Protein AF-A0A530BV23-F1 (afdb_monomer)

Sequence (136 aa):
MSDIESRIEEELDRRDSAPGEERITEHELAGGLSGYLLGFGLAILLTIASFLAAQTDLIYQPAVISALVVLAIAQMGVHLVFFLHLTTGPDNTNNVLALAFGVLIVALVVIGSVWIMAHLSVNMAPMSAHQAEMMP

Secondary structure (DSSP, 8-state):
-HHHHHHHHHHHHTT---TT-----HHHHHHHHHHHHHHHHHHHHHHHHHHHHHH-TTS-HHHHHHHHHHHHHHHHHHHHHHTTT----TT-HHHHHHHHHHHHHHHHHHHHHHHHHHHHHHHT----HHHHSS--

Solvent-accessible surface area (backbone atoms only — not comparable to full-atom values): 8006 Å² total; per-residue (Å²): 115,70,73,56,55,55,51,48,52,56,54,50,62,68,64,67,64,65,98,74,76,72,73,77,46,69,67,62,60,47,54,49,50,50,54,43,53,52,39,51,50,52,51,50,50,52,50,52,50,44,53,52,52,70,67,50,84,86,52,65,80,71,55,45,55,54,53,48,52,52,48,50,54,52,47,52,50,50,46,56,53,36,70,73,49,76,62,86,51,95,86,44,65,66,58,53,51,52,50,51,50,51,53,50,51,52,50,49,51,53,55,48,49,54,49,50,52,52,52,45,54,62,76,56,59,67,81,51,71,76,63,71,72,70,62,131

pLDDT: mean 71.51, std 11.73, range [51.34, 92.12]

Foldseek 3Di:
DVVVVVVVVVVVVVVPPDPPPPPPPVVVVCVLVVLLVVLVVVLVVLVVVLVVLCPCPPDDPVVSVVVNVVSVVVSVVSCLVRVVDSDPPVPPVVVVVVSVVVVVVVVCCVVVVVVCVVVVCVVCPDPPVVVVVPDD

Radius of gyration: 29.85 Å; Cα contacts (8 Å, |Δi|>4): 38; chains: 1; bounding box: 60×33×112 Å

Mean predicted aligned error: 16.05 Å

Structure (mmCIF, N/CA/C/O backbone):
data_AF-A0A530BV23-F1
#
_entry.id   AF-A0A530BV23-F1
#
loop_
_atom_site.group_PDB
_atom_site.id
_atom_site.type_symbol
_atom_site.label_atom_id
_atom_site.label_alt_id
_atom_site.label_comp_id
_atom_site.label_asym_id
_atom_site.label_entity_id
_atom_site.label_seq_id
_atom_site.pdbx_PDB_ins_code
_atom_site.Cartn_x
_atom_site.Cartn_y
_atom_site.Cartn_z
_atom_site.occupancy
_atom_site.B_iso_or_equiv
_atom_site.auth_seq_id
_atom_site.auth_comp_id
_atom_site.auth_asym_id
_atom_site.auth_atom_id
_atom_site.pdbx_PDB_model_num
ATOM 1 N N . MET A 1 1 ? 32.755 19.274 -62.168 1.00 60.00 1 MET A N 1
ATOM 2 C CA . MET A 1 1 ? 33.386 19.847 -60.955 1.00 60.00 1 MET A CA 1
ATOM 3 C C . MET A 1 1 ? 32.324 20.125 -59.890 1.00 60.00 1 MET A C 1
ATOM 5 O O . MET A 1 1 ? 32.481 19.635 -58.787 1.00 60.00 1 MET A O 1
ATOM 9 N N . SER A 1 2 ? 31.203 20.769 -60.252 1.00 67.06 2 SER A N 1
ATOM 10 C CA . SER A 1 2 ? 30.031 21.008 -59.380 1.00 67.06 2 SER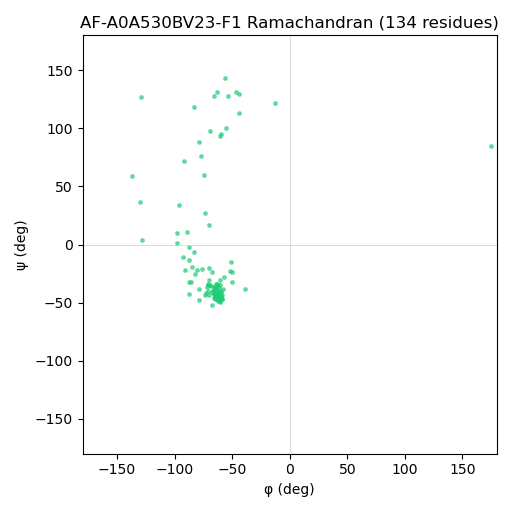 A CA 1
ATOM 11 C C . SER A 1 2 ? 29.338 19.738 -58.834 1.00 67.06 2 SER A C 1
ATOM 13 O O . SER A 1 2 ? 28.840 19.752 -57.710 1.00 67.06 2 SER A O 1
ATOM 15 N N . ASP A 1 3 ? 29.355 18.616 -59.563 1.00 69.12 3 ASP A N 1
ATOM 16 C CA . ASP A 1 3 ? 28.739 17.355 -59.101 1.00 69.12 3 ASP A CA 1
ATOM 17 C C . ASP A 1 3 ? 29.475 16.679 -57.933 1.00 69.12 3 ASP A C 1
ATOM 19 O O . ASP A 1 3 ? 28.918 15.822 -57.254 1.00 69.12 3 ASP A O 1
ATOM 23 N N . ILE A 1 4 ? 30.751 17.017 -57.721 1.00 70.88 4 ILE A N 1
ATOM 24 C CA . ILE A 1 4 ? 31.559 16.448 -56.635 1.00 70.88 4 ILE A CA 1
ATOM 25 C C . ILE A 1 4 ? 31.367 17.276 -55.364 1.00 70.88 4 ILE A C 1
ATOM 27 O O . ILE A 1 4 ? 31.170 16.702 -54.302 1.00 70.88 4 ILE A O 1
ATOM 31 N N . GLU A 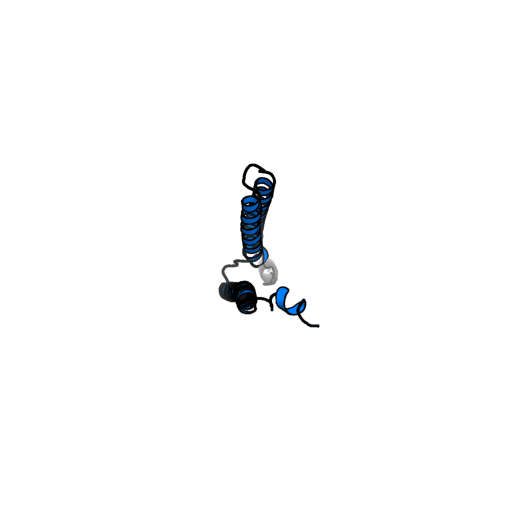1 5 ? 31.354 18.607 -55.480 1.00 72.88 5 GLU A N 1
ATOM 32 C CA . GLU A 1 5 ? 31.054 19.511 -54.360 1.00 72.88 5 GLU A CA 1
ATOM 33 C C . GLU A 1 5 ? 29.652 19.271 -53.799 1.00 72.88 5 GLU A C 1
ATOM 35 O O . GLU A 1 5 ? 29.509 19.092 -52.597 1.00 72.88 5 GLU A O 1
ATOM 40 N N . SER A 1 6 ? 28.642 19.145 -54.664 1.00 69.69 6 SER A N 1
ATOM 41 C CA . SER A 1 6 ? 27.267 18.848 -54.230 1.00 69.69 6 SER A CA 1
ATOM 42 C C . SER A 1 6 ? 27.142 17.505 -53.507 1.00 69.69 6 SER A C 1
ATOM 44 O O . SER A 1 6 ? 26.427 17.409 -52.514 1.00 69.69 6 SER A O 1
ATOM 46 N N . ARG A 1 7 ? 27.876 16.473 -53.947 1.00 71.12 7 ARG A N 1
ATOM 47 C CA . ARG A 1 7 ? 27.928 15.177 -53.249 1.00 71.12 7 ARG A CA 1
ATOM 48 C C . ARG A 1 7 ? 28.651 15.257 -51.907 1.00 71.12 7 ARG A C 1
ATOM 50 O O . ARG A 1 7 ? 28.270 14.552 -50.982 1.00 71.12 7 ARG A O 1
ATOM 57 N N . ILE A 1 8 ? 29.681 16.095 -51.800 1.00 67.81 8 ILE A N 1
ATOM 58 C CA . ILE A 1 8 ? 30.414 16.317 -50.549 1.00 67.81 8 ILE A CA 1
ATOM 59 C C . ILE A 1 8 ? 29.550 17.101 -49.556 1.00 67.81 8 ILE A C 1
ATOM 61 O O . ILE A 1 8 ? 29.543 16.745 -48.383 1.00 67.81 8 ILE A O 1
ATOM 65 N N . GLU A 1 9 ? 28.785 18.099 -50.007 1.00 67.12 9 GLU A N 1
ATOM 66 C CA . GLU A 1 9 ? 27.834 18.832 -49.161 1.00 67.12 9 GLU A CA 1
ATOM 67 C C . GLU A 1 9 ? 26.674 17.940 -48.683 1.00 67.12 9 GLU A C 1
ATOM 69 O O . GLU A 1 9 ? 26.372 17.943 -47.492 1.00 67.12 9 GLU A O 1
ATOM 74 N N . GLU A 1 10 ? 26.097 17.091 -49.547 1.00 64.75 10 GLU A N 1
ATOM 75 C CA . GLU A 1 10 ? 25.089 16.084 -49.148 1.00 64.75 10 GLU A CA 1
ATOM 76 C C . GLU A 1 10 ? 25.629 15.071 -48.121 1.00 64.75 10 GLU A C 1
ATOM 78 O O . GLU A 1 10 ? 24.897 14.580 -47.256 1.00 64.75 10 GLU A O 1
ATOM 83 N N . GLU A 1 11 ? 26.911 14.714 -48.222 1.00 63.31 11 GLU A N 1
ATOM 84 C CA . GLU A 1 11 ? 27.554 13.754 -47.326 1.00 63.31 11 GLU A CA 1
ATOM 85 C C . GLU A 1 11 ? 28.016 14.392 -46.006 1.00 63.31 11 GLU A C 1
ATOM 87 O O . GLU A 1 11 ? 28.076 13.698 -44.990 1.00 63.31 11 GLU A O 1
ATOM 92 N N . LEU A 1 12 ? 28.288 15.703 -45.996 1.00 64.06 12 LEU A N 1
ATOM 93 C CA . LEU A 1 12 ? 28.567 16.488 -44.790 1.00 64.06 12 LEU A CA 1
ATOM 94 C C . LEU A 1 12 ? 27.280 16.731 -43.983 1.00 64.06 12 LEU A C 1
ATOM 96 O O . LEU A 1 12 ? 27.276 16.499 -42.777 1.00 64.06 12 LEU A O 1
ATOM 100 N N . ASP A 1 13 ? 26.175 17.072 -44.655 1.00 62.62 13 ASP A N 1
ATOM 101 C CA . ASP A 1 13 ? 24.851 17.282 -44.043 1.00 62.62 13 ASP A CA 1
ATOM 102 C C . ASP A 1 13 ? 24.299 15.991 -43.403 1.00 62.62 13 ASP A C 1
ATOM 104 O O . ASP A 1 13 ? 23.776 15.988 -42.288 1.00 62.62 13 ASP A O 1
ATOM 108 N N . ARG A 1 14 ? 24.527 14.830 -44.037 1.00 63.16 14 ARG A N 1
ATOM 109 C CA . ARG A 1 14 ? 24.182 13.516 -43.456 1.00 63.16 14 ARG A CA 1
ATOM 110 C C . ARG A 1 14 ? 25.013 13.124 -42.234 1.00 63.16 14 ARG A C 1
ATOM 112 O O . ARG A 1 14 ? 24.570 12.273 -41.461 1.00 63.16 14 ARG A O 1
ATOM 119 N N . ARG A 1 15 ? 26.216 13.680 -42.072 1.00 61.66 15 ARG A N 1
ATOM 120 C CA . ARG A 1 15 ? 27.144 13.351 -40.975 1.00 61.66 15 ARG A CA 1
ATOM 121 C C . ARG A 1 15 ? 26.990 14.264 -39.756 1.00 61.66 15 ARG A C 1
ATOM 123 O O . ARG A 1 15 ? 27.510 13.907 -38.705 1.00 61.66 15 ARG A O 1
ATOM 130 N N . ASP A 1 16 ? 26.230 15.353 -39.872 1.00 61.94 16 ASP A N 1
ATOM 131 C CA . ASP A 1 16 ? 25.922 16.289 -38.775 1.00 61.94 16 ASP A CA 1
ATOM 132 C C . ASP A 1 16 ? 24.658 15.919 -37.978 1.00 61.94 16 ASP A C 1
ATOM 134 O O . ASP A 1 16 ? 24.197 16.655 -37.103 1.00 61.94 16 ASP A O 1
ATOM 138 N N . SER A 1 17 ? 24.116 14.721 -38.207 1.00 67.94 17 SER A N 1
ATOM 139 C CA . SER A 1 17 ? 23.148 14.128 -37.286 1.00 67.94 17 SER A CA 1
ATOM 140 C C . SER A 1 17 ? 23.854 13.757 -35.979 1.00 67.94 17 SER A C 1
ATOM 142 O O . SER A 1 17 ? 24.499 12.712 -35.882 1.00 67.94 17 SER A O 1
ATOM 144 N N . ALA A 1 18 ? 23.746 14.626 -34.971 1.00 68.56 18 ALA A N 1
ATOM 145 C CA . ALA A 1 18 ? 24.257 14.367 -33.631 1.00 68.56 18 ALA A CA 1
ATOM 146 C C . ALA A 1 18 ? 23.704 13.022 -33.104 1.00 68.56 18 ALA 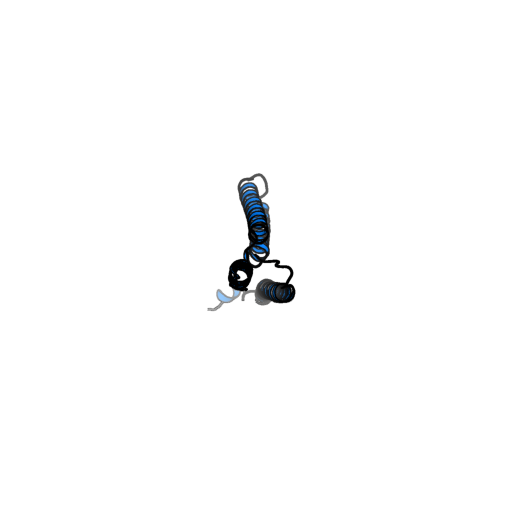A C 1
ATOM 148 O O . ALA A 1 18 ? 22.486 12.829 -33.089 1.00 68.56 18 ALA A O 1
ATOM 149 N N . PRO A 1 19 ? 24.557 12.092 -32.635 1.00 56.88 19 PRO A N 1
ATOM 150 C CA . PRO A 1 19 ? 24.150 10.748 -32.207 1.00 56.88 19 PRO A CA 1
ATOM 151 C C . PRO A 1 19 ? 23.409 10.713 -30.851 1.00 56.88 19 PRO A C 1
ATOM 153 O O . PRO A 1 19 ? 23.466 9.713 -30.144 1.00 56.88 19 PRO A O 1
ATOM 156 N N . GLY A 1 20 ? 22.731 11.800 -30.472 1.00 61.00 20 GLY A N 1
ATOM 157 C CA . GLY A 1 20 ? 22.033 11.969 -29.193 1.00 61.00 20 GLY A CA 1
ATOM 158 C C . GLY A 1 20 ? 20.579 12.426 -29.311 1.00 61.00 20 GLY A C 1
ATOM 159 O O . GLY A 1 20 ? 19.942 12.636 -28.285 1.00 61.00 20 GLY A O 1
ATOM 160 N N . GLU A 1 21 ? 20.033 12.565 -30.524 1.00 55.53 21 GLU A N 1
ATOM 161 C CA . GLU A 1 21 ? 18.583 12.691 -30.701 1.00 55.53 21 GLU A CA 1
ATOM 162 C C . GLU A 1 21 ? 17.977 11.285 -30.552 1.00 55.53 21 GLU A C 1
ATOM 164 O O . GLU A 1 21 ? 17.660 10.605 -31.535 1.00 55.53 21 GLU A O 1
ATOM 169 N N . GLU A 1 22 ? 17.884 10.803 -29.307 1.00 59.50 22 GLU A N 1
ATOM 170 C CA . GLU A 1 22 ? 16.991 9.698 -28.971 1.00 59.50 22 GLU A CA 1
ATOM 171 C C . GLU A 1 22 ? 15.599 10.127 -29.429 1.00 59.50 22 GLU A C 1
ATOM 173 O O . GLU A 1 22 ? 14.923 10.931 -28.786 1.00 59.50 22 GLU A O 1
ATOM 178 N N . ARG A 1 23 ? 15.169 9.623 -30.589 1.00 58.41 23 ARG A N 1
ATOM 179 C CA . ARG A 1 23 ? 13.764 9.664 -30.974 1.00 58.41 23 ARG A CA 1
ATOM 180 C C . ARG A 1 23 ? 13.044 8.868 -29.901 1.00 58.41 23 ARG A C 1
ATOM 182 O O . ARG A 1 23 ? 12.972 7.645 -30.008 1.00 58.41 23 ARG A O 1
ATOM 189 N N . ILE A 1 24 ? 12.554 9.553 -28.868 1.00 59.19 24 ILE A N 1
ATOM 190 C CA . ILE A 1 24 ? 11.634 8.973 -27.902 1.00 59.19 24 ILE A CA 1
ATOM 191 C C . ILE A 1 24 ? 10.442 8.545 -28.742 1.00 59.19 24 ILE A C 1
ATOM 193 O O . ILE A 1 24 ? 9.613 9.351 -29.164 1.00 59.19 24 ILE A O 1
ATOM 197 N N . THR A 1 25 ? 10.454 7.276 -29.126 1.00 59.62 25 THR A N 1
ATOM 198 C CA . THR A 1 25 ? 9.462 6.727 -30.027 1.00 59.62 25 THR A CA 1
ATOM 199 C C . THR A 1 25 ? 8.172 6.797 -29.230 1.00 59.62 25 THR A C 1
ATOM 201 O O . THR A 1 25 ? 8.144 6.346 -28.088 1.00 59.62 25 THR A O 1
ATOM 204 N N . GLU A 1 26 ? 7.106 7.388 -29.772 1.00 56.75 26 GLU A N 1
ATOM 205 C CA . GLU A 1 26 ? 5.836 7.566 -29.042 1.00 56.75 26 GLU A CA 1
ATOM 206 C C . GLU A 1 26 ? 5.323 6.247 -28.420 1.00 56.75 26 GLU A C 1
ATOM 208 O O . GLU A 1 26 ? 4.606 6.248 -27.423 1.00 56.75 26 GLU A O 1
ATOM 213 N N . HIS A 1 27 ? 5.767 5.110 -28.966 1.00 52.59 27 HIS A N 1
ATOM 214 C CA . HIS A 1 27 ? 5.547 3.761 -28.456 1.00 52.59 27 HIS A CA 1
ATOM 215 C C . HIS A 1 27 ? 6.182 3.472 -27.076 1.00 52.59 27 HIS A C 1
ATOM 217 O O . HIS A 1 27 ? 5.596 2.746 -26.276 1.00 52.59 27 HIS A O 1
ATOM 223 N N . GLU A 1 28 ? 7.340 4.054 -26.763 1.00 55.31 28 GLU A N 1
ATOM 224 C CA . GLU A 1 28 ? 8.066 3.863 -25.498 1.00 55.31 28 GLU A CA 1
ATOM 225 C C . GLU A 1 28 ? 7.451 4.702 -24.362 1.00 55.31 28 GLU A C 1
ATOM 227 O O . GLU A 1 28 ? 7.241 4.210 -23.250 1.00 55.31 28 GLU A O 1
ATOM 232 N N . LEU A 1 29 ? 7.012 5.926 -24.682 1.00 57.59 29 LEU A N 1
ATOM 233 C CA . LEU A 1 29 ? 6.177 6.765 -23.809 1.00 57.59 29 LEU A CA 1
ATOM 234 C C . LEU A 1 29 ? 4.801 6.128 -23.545 1.00 57.59 29 LEU A C 1
ATOM 236 O O . LEU A 1 29 ? 4.324 6.120 -22.406 1.00 57.59 29 LEU A O 1
ATOM 240 N N . ALA A 1 30 ? 4.162 5.563 -24.576 1.00 58.91 30 ALA A N 1
ATOM 241 C CA . ALA A 1 30 ? 2.864 4.901 -24.445 1.00 58.91 30 ALA A CA 1
ATOM 242 C C . ALA A 1 30 ? 2.930 3.629 -23.579 1.00 58.91 30 ALA A C 1
ATOM 244 O O . ALA A 1 30 ? 2.012 3.367 -22.795 1.00 58.91 30 ALA A O 1
ATOM 245 N N . GLY A 1 31 ? 4.024 2.863 -23.669 1.00 56.34 31 GLY A N 1
ATOM 246 C CA . GLY A 1 31 ? 4.248 1.666 -22.855 1.00 56.34 31 GLY A CA 1
ATOM 247 C C . GLY A 1 31 ? 4.282 1.977 -21.358 1.00 56.34 31 GLY A C 1
ATOM 248 O O . GLY A 1 31 ? 3.547 1.363 -20.584 1.00 56.34 31 GLY A O 1
ATOM 249 N N . GLY A 1 32 ? 5.044 2.997 -20.953 1.00 60.16 32 GLY A N 1
ATOM 250 C CA . GLY A 1 32 ? 5.099 3.442 -19.557 1.00 60.16 32 GLY A CA 1
ATOM 251 C C . GLY A 1 32 ? 3.766 4.005 -19.056 1.00 60.16 32 GLY A C 1
ATOM 252 O O . GLY A 1 32 ? 3.309 3.658 -17.970 1.00 60.16 32 GLY A O 1
ATOM 253 N N . LEU A 1 33 ? 3.090 4.826 -19.865 1.00 64.25 33 LEU A N 1
ATOM 254 C CA . LEU A 1 33 ? 1.830 5.461 -19.471 1.00 64.25 33 LEU A CA 1
ATOM 255 C C . LEU A 1 33 ? 0.672 4.456 -19.324 1.00 64.25 33 LEU A C 1
ATOM 257 O O . LEU A 1 33 ? -0.160 4.595 -18.427 1.00 64.25 33 LEU A O 1
ATOM 261 N N . SER A 1 34 ? 0.624 3.422 -20.168 1.00 63.53 34 SER A N 1
ATOM 262 C CA . SER A 1 34 ? -0.438 2.406 -20.128 1.00 63.53 34 SER A CA 1
ATOM 263 C C . SER A 1 34 ? -0.430 1.574 -18.838 1.00 63.53 34 SER A C 1
ATOM 265 O O . SER A 1 34 ? -1.495 1.314 -18.277 1.00 63.53 34 SER A O 1
ATOM 267 N N . GLY A 1 35 ? 0.750 1.235 -18.303 1.00 67.12 35 GLY A N 1
ATOM 268 C CA . GLY A 1 35 ? 0.882 0.552 -17.010 1.00 67.12 35 GLY A CA 1
ATOM 269 C C . GLY A 1 35 ? 0.399 1.405 -15.831 1.00 67.12 35 GLY A C 1
ATOM 270 O O . GLY A 1 35 ? -0.279 0.899 -14.934 1.00 67.12 35 GLY A O 1
ATOM 271 N N . TYR A 1 36 ? 0.666 2.716 -15.872 1.00 64.75 36 TYR A N 1
ATOM 272 C CA . TYR A 1 36 ? 0.197 3.665 -14.857 1.00 64.75 36 TYR A CA 1
ATOM 273 C C . TYR A 1 36 ? -1.322 3.773 -14.866 1.00 64.75 36 TYR A C 1
ATOM 275 O O . TYR A 1 36 ? -1.963 3.699 -13.822 1.00 64.75 36 TYR A O 1
ATOM 283 N N . LEU A 1 37 ? -1.898 3.916 -16.061 1.00 75.56 37 LEU A N 1
ATOM 284 C CA . LEU A 1 37 ? -3.339 4.031 -16.260 1.00 75.56 37 LEU A CA 1
ATOM 285 C C . LEU A 1 37 ? -4.072 2.749 -15.852 1.00 75.56 37 LEU A C 1
ATOM 287 O O . LEU A 1 37 ? -5.143 2.829 -15.252 1.00 75.56 37 LEU A O 1
ATOM 291 N N . LEU A 1 38 ? -3.486 1.576 -16.112 1.00 73.75 38 LEU A N 1
ATOM 292 C CA . LEU A 1 38 ? -4.036 0.297 -15.665 1.00 73.75 38 LEU A CA 1
ATOM 293 C C . LEU A 1 38 ? -4.035 0.191 -14.131 1.00 73.75 38 LEU A C 1
ATOM 295 O O . LEU A 1 38 ? -5.053 -0.172 -13.540 1.00 73.75 38 LEU A O 1
ATOM 299 N N . GLY A 1 39 ? -2.929 0.565 -13.481 1.00 71.31 39 GLY A N 1
ATOM 300 C CA . GLY A 1 39 ? -2.829 0.616 -12.020 1.00 71.31 39 GLY A CA 1
ATOM 301 C C . GLY A 1 39 ? -3.776 1.618 -11.379 1.00 71.31 39 GLY A C 1
ATOM 302 O O . GLY A 1 39 ? -4.437 1.318 -10.385 1.00 71.31 39 GLY A O 1
ATOM 303 N N . PHE A 1 40 ? -3.894 2.794 -11.989 1.00 77.38 40 PHE A N 1
ATOM 304 C CA . PHE A 1 40 ? -4.828 3.836 -11.588 1.00 77.38 40 PHE A CA 1
ATOM 305 C C . PHE A 1 40 ? -6.282 3.361 -11.699 1.00 77.38 40 PHE A C 1
ATOM 307 O O . PHE A 1 40 ? -7.059 3.532 -10.761 1.00 77.38 40 PHE A O 1
ATOM 314 N N . GLY A 1 41 ? -6.638 2.680 -12.793 1.00 83.88 41 GLY A N 1
ATOM 315 C CA . GLY A 1 41 ? -7.953 2.063 -12.963 1.00 83.88 41 GLY A CA 1
ATOM 316 C C . GLY A 1 41 ? -8.253 1.008 -11.895 1.00 83.88 41 GLY A C 1
ATOM 317 O O . GLY A 1 41 ? -9.340 1.009 -11.318 1.00 83.88 41 GLY A O 1
ATOM 318 N N . LEU A 1 42 ? -7.280 0.149 -11.573 1.00 79.94 42 LEU A N 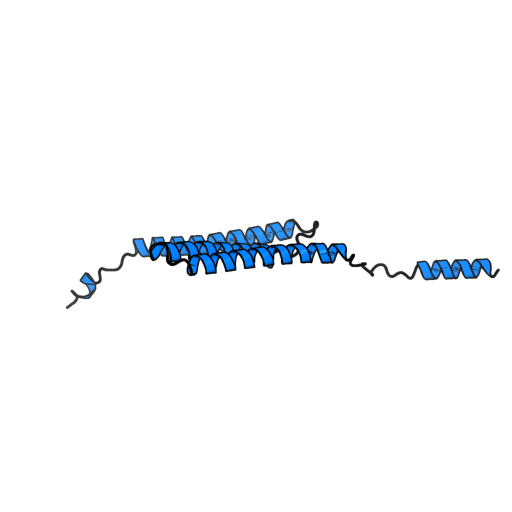1
ATOM 319 C CA . LEU A 1 42 ? -7.434 -0.887 -10.548 1.00 79.94 42 LEU A CA 1
ATOM 320 C C . LEU A 1 42 ? -7.584 -0.293 -9.135 1.00 79.94 42 LEU A C 1
ATOM 322 O O . LEU A 1 42 ? -8.425 -0.753 -8.363 1.00 79.94 42 LEU A O 1
ATOM 326 N N . ALA A 1 43 ? -6.829 0.763 -8.813 1.00 82.00 43 ALA A N 1
ATOM 327 C CA . ALA A 1 43 ? -6.940 1.482 -7.544 1.00 82.00 43 ALA A CA 1
ATOM 328 C C . ALA A 1 43 ? -8.295 2.197 -7.399 1.00 82.00 43 ALA A C 1
ATOM 330 O O . ALA A 1 43 ? -8.897 2.180 -6.320 1.00 82.00 43 ALA A O 1
ATOM 331 N N . ILE A 1 44 ? -8.813 2.795 -8.477 1.00 86.12 44 ILE A N 1
ATOM 332 C CA . ILE A 1 44 ? -10.160 3.385 -8.499 1.00 86.12 44 ILE A CA 1
ATOM 333 C C . ILE A 1 44 ? -11.220 2.304 -8.291 1.00 86.12 44 ILE A C 1
ATOM 335 O O . ILE A 1 44 ? -12.128 2.494 -7.484 1.00 86.12 44 ILE A O 1
ATOM 339 N N . LEU A 1 45 ? -11.092 1.160 -8.967 1.00 87.25 45 LEU A N 1
ATOM 340 C CA . LEU A 1 45 ? -12.023 0.043 -8.825 1.00 87.25 45 LEU A CA 1
ATOM 341 C C . LEU A 1 45 ? -12.089 -0.452 -7.372 1.00 87.25 45 LEU A C 1
ATOM 343 O O . LEU A 1 45 ? -13.183 -0.603 -6.831 1.00 87.25 45 LEU A O 1
ATOM 347 N N . LEU A 1 46 ? -10.937 -0.643 -6.719 1.00 83.94 46 LEU A N 1
ATOM 348 C CA . LEU A 1 46 ? -10.883 -1.020 -5.302 1.00 83.94 46 LEU A CA 1
ATOM 349 C C . LEU A 1 46 ? -11.463 0.064 -4.386 1.00 83.94 46 LEU A C 1
ATOM 351 O O . LEU A 1 46 ? -12.128 -0.255 -3.402 1.00 83.94 46 LEU A O 1
ATOM 355 N N . THR A 1 47 ? -11.247 1.340 -4.712 1.00 85.88 47 THR A N 1
ATOM 356 C CA . THR A 1 47 ? -11.831 2.459 -3.956 1.00 85.88 47 THR A CA 1
ATOM 357 C C . THR A 1 47 ? -13.352 2.420 -4.031 1.00 85.88 47 THR A C 1
ATOM 359 O O . THR A 1 47 ? -14.019 2.486 -3.002 1.00 85.88 47 THR A O 1
ATOM 362 N N . ILE A 1 48 ? -13.912 2.248 -5.231 1.00 87.31 48 ILE A N 1
ATOM 363 C CA . ILE A 1 48 ? -15.359 2.118 -5.425 1.00 87.31 48 ILE A CA 1
ATOM 364 C C . ILE A 1 48 ? -15.876 0.890 -4.670 1.00 87.31 48 ILE A C 1
ATOM 366 O O . ILE A 1 48 ? -16.864 0.999 -3.951 1.00 87.31 48 ILE A O 1
ATOM 370 N N . ALA A 1 49 ? -15.184 -0.251 -4.755 1.00 83.56 49 ALA A N 1
ATOM 371 C CA . ALA A 1 49 ? -15.537 -1.449 -3.997 1.00 83.56 49 ALA A CA 1
ATOM 372 C C . ALA A 1 49 ? -15.542 -1.200 -2.476 1.00 83.56 49 ALA A C 1
ATOM 374 O O . ALA A 1 49 ? -16.443 -1.675 -1.791 1.00 83.56 49 ALA A O 1
ATOM 375 N N . SER A 1 50 ? -14.596 -0.407 -1.958 1.00 79.88 50 SER A N 1
ATOM 376 C CA . SER A 1 50 ? -14.528 -0.020 -0.540 1.00 79.88 50 SER A CA 1
ATOM 377 C C . SER A 1 50 ? -15.724 0.828 -0.130 1.00 79.88 50 SER A C 1
ATOM 379 O O . SER A 1 50 ? -16.366 0.552 0.879 1.00 79.88 50 SER A O 1
ATOM 381 N N . PHE A 1 51 ? -16.097 1.803 -0.959 1.00 81.31 51 PHE A N 1
ATOM 382 C CA . PHE A 1 51 ? -17.277 2.629 -0.721 1.00 81.31 51 PHE A CA 1
ATOM 383 C C . PHE A 1 51 ? -18.583 1.832 -0.809 1.00 81.31 51 PHE A C 1
ATOM 385 O O . PHE A 1 51 ? -19.474 2.043 0.009 1.00 81.31 51 PHE A O 1
ATOM 392 N N . LEU A 1 52 ? -18.698 0.886 -1.745 1.00 82.00 52 LEU A N 1
ATOM 393 C CA . LEU A 1 52 ? -19.862 -0.001 -1.839 1.00 82.00 52 LEU A CA 1
ATOM 394 C C . LEU A 1 52 ? -19.951 -0.950 -0.634 1.00 82.00 52 LEU A C 1
ATOM 396 O O . LEU A 1 52 ? -21.036 -1.139 -0.083 1.00 82.00 52 LEU A O 1
ATOM 400 N N . ALA A 1 53 ? -18.817 -1.500 -0.189 1.00 73.94 53 ALA A N 1
ATOM 401 C CA . ALA A 1 53 ? -18.737 -2.318 1.019 1.00 73.94 53 ALA A CA 1
ATOM 402 C C . ALA A 1 53 ? -19.068 -1.510 2.287 1.00 73.94 53 ALA A C 1
ATOM 404 O O . ALA A 1 53 ? -19.733 -2.032 3.175 1.00 73.94 53 ALA A O 1
ATOM 405 N N . ALA A 1 54 ? -18.663 -0.236 2.354 1.00 72.50 54 ALA A N 1
ATOM 406 C CA . ALA A 1 54 ? -18.995 0.673 3.453 1.00 72.50 54 ALA A CA 1
ATOM 407 C C . ALA A 1 54 ? -20.475 1.091 3.464 1.00 72.50 54 ALA A C 1
ATOM 409 O O . ALA A 1 54 ? -21.038 1.309 4.531 1.00 72.50 54 ALA A O 1
ATOM 410 N N . GLN A 1 55 ? -21.098 1.240 2.290 1.00 68.69 55 GLN A N 1
ATOM 411 C CA . GLN A 1 55 ? -22.481 1.712 2.157 1.00 68.69 55 GLN A CA 1
ATOM 412 C C . GLN A 1 55 ? -23.514 0.585 2.311 1.00 68.69 55 GLN A C 1
ATOM 414 O O . GLN A 1 55 ? -24.682 0.841 2.598 1.00 68.69 55 GLN A O 1
ATOM 419 N N . THR A 1 56 ? -23.096 -0.670 2.138 1.00 61.09 56 THR A N 1
ATOM 420 C CA . THR A 1 56 ? -23.963 -1.834 2.323 1.00 61.09 56 THR A CA 1
ATOM 421 C C . THR A 1 56 ? -24.109 -2.143 3.817 1.00 61.09 56 THR A C 1
ATOM 423 O O . THR A 1 56 ? -23.391 -2.968 4.369 1.00 61.09 56 THR A O 1
ATOM 426 N N . ASP A 1 57 ? -25.095 -1.521 4.467 1.00 55.72 57 ASP A N 1
ATOM 427 C CA . ASP A 1 57 ? -25.494 -1.742 5.875 1.00 55.72 57 ASP A CA 1
ATOM 428 C C . ASP A 1 57 ? -26.178 -3.118 6.115 1.00 55.72 57 ASP A C 1
ATOM 430 O O . ASP A 1 57 ? -26.882 -3.340 7.098 1.00 55.72 57 ASP A O 1
ATOM 434 N N . LEU A 1 58 ? -26.034 -4.064 5.177 1.00 51.81 58 LEU A N 1
ATOM 435 C CA . LEU A 1 58 ? -26.749 -5.349 5.176 1.00 51.81 58 LEU A CA 1
ATOM 436 C C . LEU A 1 58 ? -26.037 -6.458 5.965 1.00 51.81 58 LEU A C 1
ATOM 438 O O . LEU A 1 58 ? -26.559 -7.570 6.055 1.00 51.81 58 LEU A O 1
ATOM 442 N N . ILE A 1 59 ? -24.852 -6.198 6.523 1.00 52.78 59 ILE A N 1
ATOM 443 C CA . ILE A 1 59 ? -24.048 -7.216 7.205 1.00 52.78 59 ILE A CA 1
ATOM 444 C C . ILE A 1 59 ? -23.641 -6.697 8.582 1.00 52.78 59 ILE A C 1
ATOM 446 O O . ILE A 1 59 ? -23.077 -5.617 8.706 1.00 52.78 59 ILE A O 1
ATOM 450 N N . TYR A 1 60 ? -23.940 -7.509 9.600 1.00 57.50 60 TYR A N 1
ATOM 451 C CA . TYR A 1 60 ? -23.479 -7.450 10.991 1.00 57.50 60 TYR A CA 1
ATOM 452 C C . TYR A 1 60 ? -22.296 -6.482 11.211 1.00 57.50 60 TYR A C 1
ATOM 454 O O . TYR A 1 60 ? -21.229 -6.667 10.630 1.00 57.50 60 TYR A O 1
ATOM 462 N N . GLN A 1 61 ? -22.466 -5.492 12.090 1.00 59.53 61 GLN A N 1
ATOM 463 C CA . GLN A 1 61 ? -21.534 -4.385 12.389 1.00 59.53 61 GLN A CA 1
ATOM 464 C C . GLN A 1 61 ? -20.015 -4.726 12.413 1.00 59.53 61 GLN A C 1
ATOM 466 O O . GLN A 1 61 ? -19.219 -3.929 11.915 1.00 59.53 61 GLN A O 1
ATOM 471 N N . PRO A 1 62 ? -19.566 -5.895 12.919 1.00 65.19 62 PRO A N 1
ATOM 472 C CA . PRO A 1 62 ? -18.156 -6.308 12.870 1.00 65.19 62 PRO A CA 1
ATOM 473 C C . PRO A 1 62 ? -17.635 -6.678 11.470 1.00 65.19 62 PRO A C 1
ATOM 475 O O . PRO A 1 62 ? -16.448 -6.520 11.182 1.00 65.19 62 PRO A O 1
ATOM 478 N N . ALA A 1 63 ? -18.499 -7.190 10.593 1.00 69.88 63 ALA A N 1
ATOM 479 C CA . ALA A 1 63 ? -18.110 -7.680 9.275 1.00 69.88 63 ALA A CA 1
ATOM 480 C C . ALA A 1 63 ? -17.732 -6.535 8.328 1.00 69.88 63 ALA A C 1
ATOM 482 O O . ALA A 1 63 ? -16.761 -6.664 7.583 1.00 69.88 63 ALA A O 1
ATOM 483 N N . VAL A 1 64 ? -18.425 -5.394 8.421 1.00 75.81 64 VAL A N 1
ATOM 484 C CA . VAL A 1 64 ? -18.107 -4.180 7.650 1.00 75.81 64 VAL A CA 1
ATOM 485 C C . VAL A 1 64 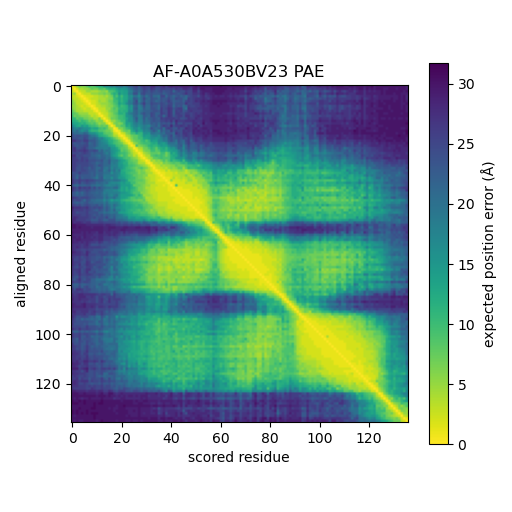? -16.682 -3.716 7.955 1.00 75.81 64 VAL A C 1
ATOM 487 O O . VAL A 1 64 ? -15.890 -3.507 7.040 1.00 75.81 64 VAL A O 1
ATOM 490 N N . ILE A 1 65 ? -16.308 -3.652 9.237 1.00 77.31 65 ILE A N 1
ATOM 491 C CA . ILE A 1 65 ? -14.960 -3.240 9.656 1.00 77.31 65 ILE A CA 1
ATOM 492 C C . ILE A 1 65 ? -13.906 -4.202 9.094 1.00 77.31 65 ILE A C 1
ATOM 494 O O . ILE A 1 65 ? -12.903 -3.758 8.536 1.00 77.31 65 ILE A O 1
ATOM 498 N N . SER A 1 66 ? -14.144 -5.515 9.177 1.00 78.69 66 SER A N 1
ATOM 499 C CA . SER A 1 66 ? -13.205 -6.512 8.648 1.00 78.69 66 SER A CA 1
ATOM 500 C C . SER A 1 66 ? -13.018 -6.407 7.128 1.00 78.69 66 SER A C 1
ATOM 502 O O . SER A 1 66 ? -11.886 -6.454 6.646 1.00 78.69 66 SER A O 1
ATOM 504 N N . ALA A 1 67 ? -14.101 -6.183 6.375 1.00 80.12 67 ALA A N 1
ATOM 505 C CA . ALA A 1 67 ? -14.055 -6.024 4.926 1.00 80.12 67 ALA A CA 1
ATOM 506 C C . ALA A 1 67 ? -13.285 -4.758 4.519 1.00 80.12 67 ALA A C 1
ATOM 508 O O . ALA A 1 67 ? -12.454 -4.809 3.611 1.00 80.12 67 ALA A O 1
ATOM 509 N N . LEU A 1 68 ? -13.501 -3.645 5.228 1.00 84.19 68 LEU A N 1
ATOM 510 C CA . LEU A 1 68 ? -12.793 -2.388 4.977 1.00 84.19 68 LEU A CA 1
ATOM 511 C C . LEU A 1 68 ? -11.298 -2.490 5.280 1.00 84.19 68 LEU A C 1
ATOM 513 O O . LEU A 1 68 ? -10.493 -1.970 4.511 1.00 84.19 68 LEU A O 1
ATOM 517 N N . VAL A 1 69 ? -10.906 -3.193 6.347 1.00 85.38 69 VAL A N 1
ATOM 518 C CA . VAL A 1 69 ? -9.487 -3.431 6.661 1.00 85.38 69 VAL A CA 1
ATOM 519 C C . VAL A 1 69 ? -8.813 -4.242 5.555 1.00 85.38 69 VAL A C 1
ATOM 521 O O . VAL A 1 69 ? -7.728 -3.879 5.103 1.00 85.38 69 VAL A O 1
ATOM 524 N N . VAL A 1 70 ? -9.461 -5.307 5.072 1.00 86.31 70 VAL A N 1
ATOM 525 C CA . VAL A 1 70 ? -8.924 -6.125 3.974 1.00 86.31 70 VAL A CA 1
ATOM 526 C C . VAL A 1 70 ? -8.788 -5.303 2.691 1.00 86.31 70 VAL A C 1
ATOM 528 O O . VAL A 1 70 ? -7.733 -5.337 2.057 1.00 86.31 70 VAL A O 1
ATOM 531 N N . LEU A 1 71 ? -9.808 -4.517 2.329 1.00 85.38 71 LEU A N 1
ATOM 532 C CA . LEU A 1 71 ? -9.741 -3.639 1.159 1.00 85.38 71 LEU A CA 1
ATOM 533 C C . LEU A 1 71 ? -8.679 -2.544 1.307 1.00 85.38 71 LEU A C 1
ATOM 535 O O . LEU A 1 71 ? -8.005 -2.231 0.331 1.00 85.38 71 LEU A O 1
ATOM 539 N N . ALA A 1 72 ? -8.472 -2.000 2.508 1.00 85.31 72 ALA A N 1
ATOM 540 C CA . ALA A 1 72 ? -7.435 -1.003 2.768 1.00 85.31 72 ALA A CA 1
ATOM 541 C C . ALA A 1 72 ? -6.019 -1.578 2.602 1.00 85.31 72 ALA A C 1
ATOM 543 O O . ALA A 1 72 ? -5.157 -0.940 1.996 1.00 85.31 72 ALA A O 1
ATOM 544 N N . ILE A 1 73 ? -5.779 -2.802 3.083 1.00 84.81 73 ILE A N 1
ATOM 545 C CA . ILE A 1 73 ? -4.499 -3.499 2.885 1.00 84.81 73 ILE A CA 1
ATOM 546 C C . ILE A 1 73 ? -4.278 -3.790 1.398 1.00 84.81 73 ILE A C 1
ATOM 548 O O . ILE A 1 73 ? -3.193 -3.532 0.874 1.00 84.81 73 ILE A O 1
ATOM 552 N N . ALA A 1 74 ? -5.308 -4.278 0.700 1.00 84.12 74 ALA A N 1
ATOM 553 C CA . ALA A 1 74 ? -5.239 -4.514 -0.738 1.00 84.12 74 ALA A CA 1
ATOM 554 C C . ALA A 1 74 ? -4.932 -3.216 -1.508 1.00 84.12 74 ALA A C 1
ATOM 556 O O . ALA A 1 74 ? -4.087 -3.219 -2.403 1.00 84.12 74 ALA A O 1
ATOM 557 N N . GLN A 1 75 ? -5.533 -2.094 -1.100 1.00 86.00 75 GLN A N 1
ATOM 558 C CA . GLN A 1 75 ? -5.289 -0.777 -1.685 1.00 86.00 75 GLN A CA 1
ATOM 559 C C . GLN A 1 75 ? -3.842 -0.316 -1.476 1.00 86.00 75 GLN A C 1
ATOM 561 O O . GLN A 1 75 ? -3.203 0.142 -2.423 1.00 86.00 75 GLN A O 1
ATOM 566 N N . MET A 1 76 ? -3.281 -0.496 -0.273 1.00 83.38 76 MET A N 1
ATOM 567 C CA . MET A 1 76 ? -1.856 -0.237 -0.034 1.00 83.38 76 MET A 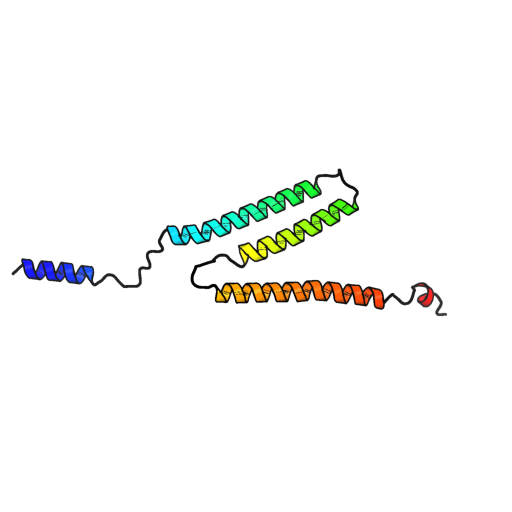CA 1
ATOM 568 C C . MET A 1 76 ? -0.969 -1.094 -0.943 1.00 83.38 76 MET A C 1
ATOM 570 O O . MET A 1 76 ? -0.030 -0.569 -1.534 1.00 83.38 76 MET A O 1
ATOM 574 N N . GLY A 1 77 ? -1.285 -2.381 -1.113 1.00 78.44 77 GLY A N 1
ATOM 575 C CA . GLY A 1 77 ? -0.551 -3.275 -2.013 1.00 78.44 77 GLY A CA 1
ATOM 576 C C . GLY A 1 77 ? -0.569 -2.807 -3.471 1.00 78.44 77 GLY A C 1
ATOM 577 O O . GLY A 1 77 ? 0.483 -2.725 -4.099 1.00 78.44 77 GLY A O 1
ATOM 578 N N . VAL A 1 78 ? -1.740 -2.430 -3.996 1.00 76.88 78 VAL A N 1
ATOM 579 C CA . VAL A 1 78 ? -1.885 -1.892 -5.361 1.00 76.88 78 VAL A CA 1
ATOM 580 C C . VAL A 1 78 ? -1.061 -0.616 -5.531 1.00 76.88 78 VAL A C 1
ATOM 582 O O . VAL A 1 78 ? -0.313 -0.503 -6.498 1.00 76.88 78 VAL A O 1
ATOM 585 N N . HIS A 1 79 ? -1.113 0.322 -4.582 1.00 76.38 79 HIS A N 1
ATOM 586 C CA . HIS A 1 79 ? -0.273 1.520 -4.649 1.00 76.38 79 HIS A CA 1
ATOM 587 C C . HIS A 1 79 ? 1.221 1.177 -4.610 1.00 76.38 79 HIS A C 1
ATOM 589 O O . HIS A 1 79 ? 1.979 1.689 -5.426 1.00 76.38 79 HIS A O 1
ATOM 595 N N . LEU A 1 80 ? 1.657 0.268 -3.738 1.00 73.06 80 LEU A N 1
ATOM 596 C CA . LEU A 1 80 ? 3.059 -0.149 -3.678 1.00 73.06 80 LEU A CA 1
ATOM 597 C C . LEU A 1 80 ? 3.534 -0.841 -4.964 1.00 73.06 80 LEU A C 1
ATOM 599 O O . LEU A 1 80 ? 4.680 -0.660 -5.350 1.00 73.06 80 LEU A O 1
ATOM 603 N N . VAL A 1 81 ? 2.677 -1.593 -5.656 1.00 69.62 81 VAL A N 1
ATOM 604 C CA . VAL A 1 81 ? 3.045 -2.257 -6.916 1.00 69.62 81 VAL A CA 1
ATOM 605 C C . VAL A 1 81 ? 3.020 -1.282 -8.096 1.00 69.62 81 VAL A C 1
ATOM 607 O O . VAL A 1 81 ? 3.977 -1.231 -8.858 1.00 69.62 81 VAL A O 1
ATOM 610 N N . PHE A 1 82 ? 1.964 -0.481 -8.252 1.00 69.06 82 PHE A N 1
ATOM 611 C CA . PHE A 1 82 ? 1.784 0.362 -9.440 1.00 69.06 82 PHE A CA 1
ATOM 612 C C . PHE A 1 82 ? 2.447 1.743 -9.339 1.00 69.06 82 PHE A C 1
ATOM 614 O O . PHE A 1 82 ? 2.901 2.262 -10.356 1.00 69.06 82 PHE A O 1
ATOM 621 N N . PHE A 1 83 ? 2.536 2.348 -8.146 1.00 65.12 83 PHE A N 1
ATOM 622 C CA . PHE A 1 83 ? 3.232 3.635 -7.971 1.00 65.12 83 PHE A CA 1
ATOM 623 C C . PHE A 1 83 ? 4.732 3.470 -7.740 1.00 65.12 83 PHE A C 1
ATOM 625 O O . PHE A 1 83 ? 5.497 4.325 -8.176 1.00 65.12 83 PHE A O 1
ATOM 632 N N . LEU A 1 84 ? 5.171 2.391 -7.084 1.00 65.25 84 LEU A N 1
ATOM 633 C CA . LEU A 1 84 ? 6.603 2.140 -6.887 1.00 65.25 84 LEU A CA 1
ATOM 634 C C . LEU A 1 84 ? 7.253 1.467 -8.111 1.00 65.25 84 LEU A C 1
ATOM 636 O O . LEU A 1 84 ? 8.473 1.336 -8.154 1.00 65.25 84 LEU A O 1
ATOM 640 N N . HIS A 1 85 ? 6.467 1.072 -9.120 1.00 64.25 85 HIS A N 1
ATOM 641 C CA . HIS A 1 85 ? 6.978 0.446 -10.337 1.00 64.25 85 HIS A CA 1
ATOM 642 C C . HIS A 1 85 ? 6.334 0.969 -11.626 1.00 64.25 85 HIS A C 1
ATOM 644 O O . HIS A 1 85 ? 5.817 0.209 -12.445 1.00 64.25 85 HIS A O 1
ATOM 650 N N . LEU A 1 86 ? 6.457 2.275 -11.867 1.00 53.66 86 LEU A N 1
ATOM 651 C CA . LEU A 1 86 ? 6.320 2.807 -13.219 1.00 53.66 86 LEU A CA 1
ATOM 652 C C . LEU A 1 86 ? 7.676 2.890 -13.921 1.00 53.66 86 LEU A C 1
ATOM 654 O O . LEU A 1 86 ? 8.253 3.959 -14.051 1.00 53.66 86 LEU A O 1
ATOM 658 N N . THR A 1 87 ? 8.200 1.717 -14.281 1.00 51.91 87 THR A N 1
ATOM 659 C CA . THR A 1 87 ? 8.991 1.396 -15.484 1.00 51.91 87 THR A CA 1
ATOM 660 C C . THR A 1 87 ? 9.443 -0.061 -15.3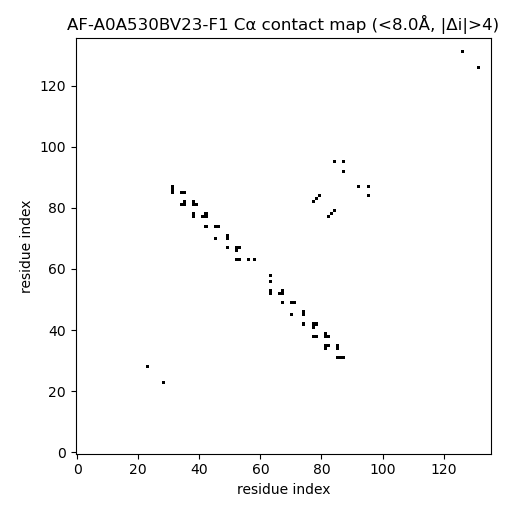42 1.00 51.91 87 THR A C 1
ATOM 662 O O . THR A 1 87 ? 10.562 -0.350 -14.921 1.00 51.91 87 THR A O 1
ATOM 665 N N . THR A 1 88 ? 8.604 -1.025 -15.732 1.00 51.75 88 THR A N 1
ATOM 666 C CA . THR A 1 88 ? 9.131 -2.335 -16.163 1.00 51.75 88 THR A CA 1
ATOM 667 C C . THR A 1 88 ? 9.728 -2.157 -17.557 1.00 51.75 88 THR A C 1
ATOM 669 O O . THR A 1 88 ? 9.259 -2.724 -18.538 1.00 51.75 88 THR A O 1
ATOM 672 N N . GLY A 1 89 ? 10.724 -1.276 -17.662 1.00 53.50 89 GLY A N 1
ATOM 673 C CA . GLY A 1 89 ? 11.591 -1.217 -18.825 1.00 53.50 89 GLY A CA 1
ATOM 674 C C . GLY A 1 89 ? 12.342 -2.551 -18.900 1.00 53.50 89 GLY A C 1
ATOM 675 O O . GLY A 1 89 ? 12.863 -2.980 -17.863 1.00 53.50 89 GLY A O 1
ATOM 676 N N . PRO A 1 90 ? 12.396 -3.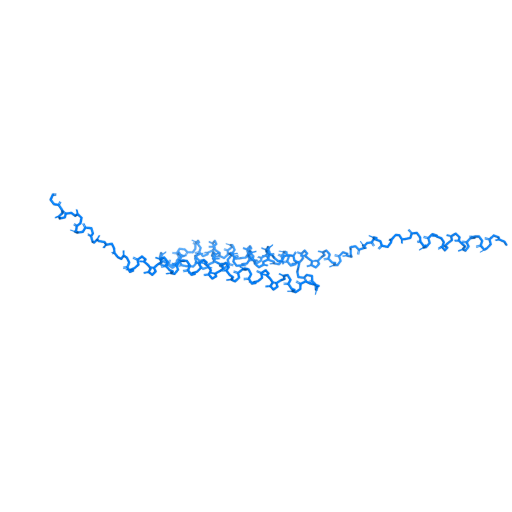221 -20.066 1.00 51.34 90 PRO A N 1
ATOM 677 C CA . PRO A 1 90 ? 13.026 -4.534 -20.245 1.00 51.34 90 PRO A CA 1
ATOM 678 C C . PRO A 1 90 ? 14.469 -4.673 -19.716 1.00 51.34 90 PRO A C 1
ATOM 680 O O . PRO A 1 90 ? 14.925 -5.794 -19.506 1.00 51.34 90 PRO A O 1
ATOM 683 N N . ASP A 1 91 ? 15.164 -3.570 -19.425 1.00 54.78 91 ASP A N 1
ATOM 684 C CA . ASP A 1 91 ? 16.581 -3.558 -19.049 1.00 54.78 91 ASP A CA 1
ATOM 685 C C . ASP A 1 91 ? 16.894 -3.499 -17.541 1.00 54.78 91 ASP A C 1
ATOM 687 O O . ASP A 1 91 ? 18.068 -3.499 -17.172 1.00 54.78 91 ASP A O 1
ATOM 691 N N . ASN A 1 92 ? 15.908 -3.482 -16.627 1.00 58.72 92 ASN A N 1
ATOM 692 C CA . ASN A 1 92 ? 16.204 -3.250 -15.197 1.00 58.72 92 ASN A CA 1
ATOM 693 C C . ASN A 1 92 ? 15.603 -4.248 -14.192 1.00 58.72 92 ASN A C 1
ATOM 695 O O . ASN A 1 92 ? 15.258 -3.887 -13.064 1.00 58.72 92 ASN A O 1
ATOM 699 N N . THR A 1 93 ? 15.537 -5.530 -14.562 1.00 66.81 93 THR A N 1
ATOM 700 C CA . THR A 1 93 ? 15.082 -6.631 -13.682 1.00 66.81 93 THR A CA 1
ATOM 701 C C . THR A 1 93 ? 15.787 -6.640 -12.315 1.00 66.81 93 THR A C 1
ATOM 703 O O . THR A 1 93 ? 15.173 -6.972 -11.302 1.00 66.81 93 THR A O 1
ATOM 706 N N . ASN A 1 94 ? 17.056 -6.221 -12.252 1.00 68.00 94 ASN A N 1
ATOM 707 C CA . ASN A 1 94 ? 17.821 -6.163 -11.004 1.00 68.00 94 ASN A CA 1
ATOM 708 C C . ASN A 1 94 ? 17.284 -5.104 -10.019 1.00 68.00 94 ASN A C 1
ATOM 710 O O . ASN A 1 94 ? 17.171 -5.373 -8.825 1.00 68.00 94 ASN A O 1
ATOM 714 N N . ASN A 1 95 ? 16.888 -3.922 -10.502 1.00 69.88 95 ASN A N 1
ATOM 715 C CA . ASN A 1 95 ? 16.282 -2.894 -9.653 1.00 69.88 95 ASN A CA 1
ATOM 716 C C . ASN A 1 95 ? 14.862 -3.288 -9.216 1.00 69.88 95 ASN A C 1
ATOM 718 O O . ASN A 1 95 ? 14.487 -3.061 -8.069 1.00 69.88 95 ASN A O 1
ATOM 722 N N . VAL A 1 96 ? 14.101 -3.971 -10.082 1.00 72.44 96 VAL A N 1
ATOM 723 C CA . VAL A 1 96 ? 12.795 -4.545 -9.701 1.00 72.44 96 VAL A CA 1
ATOM 724 C C . VAL A 1 96 ? 12.955 -5.567 -8.582 1.00 72.44 96 VAL A C 1
ATOM 726 O O . VAL A 1 96 ? 12.199 -5.542 -7.614 1.00 72.44 96 VAL A O 1
ATOM 729 N N . LEU A 1 97 ? 13.967 -6.433 -8.675 1.00 74.12 97 LEU A N 1
ATOM 730 C CA . LEU A 1 97 ? 14.252 -7.429 -7.648 1.00 74.12 97 LEU A CA 1
ATOM 731 C C . LEU A 1 97 ? 14.696 -6.777 -6.329 1.00 74.12 97 LEU A C 1
ATOM 733 O O . LEU A 1 97 ? 14.229 -7.182 -5.266 1.00 74.12 97 LEU A O 1
ATOM 737 N N . ALA A 1 98 ? 15.540 -5.741 -6.388 1.00 81.75 98 ALA A N 1
ATOM 738 C CA . ALA A 1 98 ? 15.970 -4.981 -5.213 1.00 81.75 98 ALA A CA 1
ATOM 739 C C . ALA A 1 98 ? 14.796 -4.271 -4.517 1.00 81.75 98 ALA A C 1
ATOM 741 O O . ALA A 1 98 ? 14.675 -4.296 -3.291 1.00 81.75 98 ALA A O 1
ATOM 742 N N . LEU A 1 99 ? 13.893 -3.685 -5.300 1.00 75.69 99 LEU A N 1
ATOM 743 C CA . LEU A 1 99 ? 12.705 -3.001 -4.807 1.00 75.69 99 LEU A CA 1
ATOM 744 C C . LEU A 1 99 ? 11.682 -3.988 -4.226 1.00 75.69 99 LEU A C 1
ATOM 746 O O . LEU A 1 99 ? 11.179 -3.764 -3.125 1.00 75.69 99 LEU A O 1
ATOM 750 N N . ALA A 1 100 ? 11.443 -5.123 -4.890 1.00 76.38 100 ALA A N 1
ATOM 751 C CA . ALA A 1 100 ? 10.605 -6.205 -4.369 1.00 76.38 100 ALA A CA 1
ATOM 752 C C . ALA A 1 100 ? 11.155 -6.767 -3.047 1.00 76.38 100 ALA A C 1
ATOM 754 O O . ALA A 1 100 ? 10.397 -7.004 -2.106 1.00 76.38 100 ALA A O 1
ATOM 755 N N . PHE A 1 101 ? 12.478 -6.919 -2.946 1.00 81.00 101 PHE A N 1
ATOM 756 C CA . PHE A 1 101 ? 13.145 -7.329 -1.713 1.00 81.00 101 PHE A CA 1
ATOM 757 C C . PHE A 1 101 ? 12.962 -6.299 -0.587 1.00 81.00 101 PHE A C 1
ATOM 759 O O . PHE A 1 101 ? 12.637 -6.673 0.540 1.00 81.00 101 PHE A O 1
ATOM 766 N N . GLY A 1 102 ? 13.084 -5.002 -0.887 1.00 82.19 102 GLY A N 1
ATOM 767 C CA . GLY A 1 102 ? 12.823 -3.927 0.073 1.00 82.19 102 GLY A CA 1
ATOM 768 C C . GLY A 1 102 ? 11.381 -3.926 0.592 1.00 82.19 102 GLY A C 1
ATOM 769 O O . GLY A 1 102 ? 11.159 -3.866 1.801 1.00 82.19 102 GLY A O 1
ATOM 770 N N . VAL A 1 103 ? 10.398 -4.070 -0.302 1.00 77.50 103 VAL A N 1
ATOM 771 C CA . VAL A 1 103 ? 8.976 -4.171 0.071 1.00 77.50 103 VAL A CA 1
ATOM 772 C C . VAL A 1 103 ? 8.716 -5.404 0.940 1.00 77.50 103 VAL A C 1
ATOM 774 O O . VAL A 1 103 ? 8.005 -5.305 1.940 1.00 77.50 103 VAL A O 1
ATOM 777 N N . LEU A 1 104 ? 9.329 -6.548 0.617 1.00 83.50 104 LEU A N 1
ATOM 778 C CA . LEU A 1 104 ? 9.232 -7.767 1.421 1.00 83.50 104 LEU A CA 1
ATOM 779 C C . LEU A 1 104 ? 9.781 -7.564 2.841 1.00 83.50 104 LEU A C 1
ATOM 781 O O . LEU A 1 104 ? 9.137 -7.981 3.804 1.00 83.50 104 LEU A O 1
ATOM 785 N N . ILE A 1 105 ? 10.921 -6.881 2.991 1.00 87.31 105 ILE A N 1
ATOM 786 C CA . ILE A 1 105 ? 11.475 -6.543 4.311 1.00 87.31 105 ILE A CA 1
ATOM 787 C C . ILE A 1 105 ? 10.518 -5.636 5.084 1.00 87.31 105 ILE A C 1
ATOM 789 O O . ILE A 1 105 ? 10.231 -5.915 6.246 1.00 87.31 105 ILE A O 1
ATOM 793 N N . VAL A 1 106 ? 9.998 -4.574 4.461 1.00 85.94 106 VAL A N 1
ATOM 794 C CA . VAL A 1 106 ? 9.051 -3.655 5.115 1.00 85.94 106 VAL A CA 1
ATOM 795 C C . VAL A 1 106 ? 7.799 -4.403 5.575 1.00 85.94 106 VAL A C 1
ATOM 797 O O . VAL A 1 106 ? 7.378 -4.237 6.719 1.00 85.94 106 VAL A O 1
ATOM 800 N N . ALA A 1 107 ? 7.238 -5.275 4.733 1.00 82.25 107 ALA A N 1
ATOM 801 C CA . ALA A 1 107 ? 6.085 -6.096 5.089 1.00 82.25 107 ALA A CA 1
ATOM 802 C C . ALA A 1 107 ? 6.387 -7.017 6.282 1.00 82.25 107 ALA A C 1
ATOM 804 O O . ALA A 1 107 ? 5.594 -7.084 7.221 1.00 82.25 107 ALA A O 1
ATOM 805 N N . LEU A 1 108 ? 7.552 -7.674 6.284 1.00 89.31 108 LEU A N 1
ATOM 806 C CA . LEU A 1 108 ? 7.990 -8.534 7.384 1.00 89.31 108 LEU A CA 1
ATOM 807 C C . LEU A 1 108 ? 8.154 -7.734 8.681 1.00 89.31 108 LEU A C 1
ATOM 809 O O . LEU A 1 108 ? 7.665 -8.163 9.720 1.00 89.31 108 LEU A O 1
ATOM 813 N N . VAL A 1 109 ? 8.773 -6.552 8.629 1.00 92.12 109 VAL A N 1
ATOM 814 C CA . VAL A 1 109 ? 8.961 -5.684 9.801 1.00 92.12 109 VAL A CA 1
ATOM 815 C C . VAL A 1 109 ? 7.626 -5.194 10.354 1.00 92.12 109 VAL A C 1
ATOM 817 O O . VAL A 1 109 ? 7.433 -5.232 11.565 1.00 92.12 109 VAL A O 1
ATOM 820 N N . VAL A 1 110 ? 6.689 -4.761 9.508 1.00 87.44 110 VAL A N 1
ATOM 821 C CA . VAL A 1 110 ? 5.378 -4.266 9.962 1.00 87.44 110 VAL A CA 1
ATOM 822 C C . VAL A 1 110 ? 4.545 -5.398 10.560 1.00 87.44 110 VAL A C 1
ATOM 824 O O . VAL A 1 110 ? 4.090 -5.283 11.698 1.00 87.44 110 VAL A O 1
ATOM 827 N N . ILE A 1 111 ? 4.382 -6.509 9.834 1.00 89.06 111 ILE A N 1
ATOM 828 C CA . ILE A 1 111 ? 3.610 -7.671 10.304 1.00 89.06 111 ILE A CA 1
ATOM 829 C C . ILE A 1 111 ? 4.263 -8.262 11.556 1.00 89.06 111 ILE A C 1
ATOM 831 O O . ILE A 1 111 ? 3.581 -8.529 12.543 1.00 89.06 111 ILE A O 1
ATOM 835 N N . GLY A 1 112 ? 5.588 -8.416 11.539 1.00 90.88 112 GLY A N 1
ATOM 836 C CA . GLY A 1 112 ? 6.374 -8.902 12.666 1.00 90.88 112 GLY A CA 1
ATOM 837 C C . GLY A 1 112 ? 6.265 -7.989 13.882 1.00 90.88 112 GLY A C 1
ATOM 838 O O . GLY A 1 112 ? 6.051 -8.481 14.982 1.00 90.88 112 GLY A O 1
ATOM 839 N N . SER A 1 113 ? 6.325 -6.669 13.701 1.00 91.31 113 SER A N 1
ATOM 840 C CA . SER A 1 113 ? 6.167 -5.693 14.786 1.00 91.31 113 SER A CA 1
ATOM 841 C C . SER A 1 113 ? 4.783 -5.780 15.426 1.00 91.31 113 SER A C 1
ATOM 843 O O . SER A 1 113 ? 4.679 -5.908 16.646 1.00 91.31 113 SER A O 1
ATOM 845 N N . VAL A 1 114 ? 3.717 -5.799 14.618 1.00 90.44 114 VAL A N 1
ATOM 846 C CA . VAL A 1 114 ? 2.343 -5.941 15.124 1.00 90.44 114 VAL A CA 1
ATOM 847 C C . VAL A 1 114 ? 2.166 -7.275 15.852 1.00 90.44 114 VAL A C 1
ATOM 849 O O . VAL A 1 114 ? 1.594 -7.301 16.940 1.00 90.44 114 VAL A O 1
ATOM 852 N N . TRP A 1 115 ? 2.695 -8.372 15.301 1.00 90.81 115 TRP A N 1
ATOM 853 C CA . TRP A 1 115 ? 2.631 -9.691 15.930 1.00 90.81 115 TRP A CA 1
ATOM 854 C C . TRP A 1 115 ? 3.387 -9.739 17.261 1.00 90.81 115 TRP A C 1
ATOM 856 O O . TRP A 1 115 ? 2.836 -10.209 18.255 1.00 90.81 115 TRP A O 1
ATOM 866 N N . ILE A 1 116 ? 4.615 -9.208 17.304 1.00 90.00 116 ILE A N 1
ATOM 867 C CA . ILE A 1 116 ? 5.432 -9.137 18.521 1.00 90.00 116 ILE A CA 1
ATOM 868 C C . ILE A 1 116 ? 4.708 -8.306 19.573 1.00 90.00 116 ILE A C 1
ATOM 870 O O . ILE A 1 116 ? 4.553 -8.779 20.691 1.00 90.00 116 ILE A O 1
ATOM 874 N N . MET A 1 117 ? 4.223 -7.111 19.228 1.00 89.62 117 MET A N 1
ATOM 875 C CA . MET A 1 117 ? 3.509 -6.236 20.162 1.00 89.62 117 MET A CA 1
ATOM 876 C C . MET A 1 117 ? 2.219 -6.875 20.678 1.00 89.62 117 MET A C 1
ATOM 878 O O . MET A 1 117 ? 1.937 -6.787 21.870 1.00 89.62 117 MET A O 1
ATOM 882 N N . ALA A 1 118 ? 1.458 -7.561 19.822 1.00 86.44 118 ALA A N 1
ATOM 883 C CA . ALA A 1 118 ? 0.253 -8.275 20.235 1.00 86.44 118 ALA A CA 1
ATOM 884 C C . ALA A 1 118 ? 0.583 -9.449 21.173 1.00 86.44 118 ALA A C 1
ATOM 886 O O . ALA A 1 118 ? -0.035 -9.590 22.226 1.00 86.44 118 ALA A O 1
ATOM 887 N N . HIS A 1 119 ? 1.588 -10.259 20.833 1.00 88.44 119 HIS A N 1
ATOM 888 C CA . HIS A 1 119 ? 2.033 -11.382 21.660 1.00 88.44 119 HIS A CA 1
ATOM 889 C C . HIS A 1 119 ? 2.569 -10.910 23.016 1.00 88.44 119 HIS A C 1
ATOM 891 O O . HIS A 1 119 ? 2.215 -11.446 24.065 1.00 88.44 119 HIS A O 1
ATOM 897 N N . LEU A 1 120 ? 3.384 -9.860 22.990 1.00 87.31 120 LEU A N 1
ATOM 898 C CA . LEU A 1 120 ? 3.906 -9.191 24.166 1.00 87.31 120 LEU A CA 1
ATOM 899 C C . LEU A 1 120 ? 2.784 -8.589 25.017 1.00 87.31 120 LEU A C 1
ATOM 901 O O . LEU A 1 120 ? 2.792 -8.801 26.216 1.00 87.31 120 LEU A O 1
ATOM 905 N N . SER A 1 121 ? 1.788 -7.914 24.440 1.00 83.38 121 SER A N 1
ATOM 906 C CA . SER A 1 121 ? 0.640 -7.376 25.188 1.00 83.38 121 SER A CA 1
ATOM 907 C C . SER A 1 121 ? -0.187 -8.466 25.873 1.00 83.38 121 SER A C 1
ATOM 909 O O . SER A 1 121 ? -0.721 -8.228 26.953 1.00 83.38 121 SER A O 1
ATOM 911 N N . VAL A 1 122 ? -0.314 -9.642 25.255 1.00 81.19 122 VAL A N 1
ATOM 912 C CA . VAL A 1 122 ? -1.018 -10.790 25.846 1.00 81.19 122 VAL A CA 1
ATOM 913 C C . VAL A 1 122 ? -0.194 -11.416 26.974 1.00 81.19 122 VAL A C 1
ATOM 915 O O . VAL A 1 122 ? -0.742 -11.733 28.027 1.00 81.19 122 VAL A O 1
ATOM 918 N N . ASN A 1 123 ? 1.122 -11.549 26.794 1.00 84.19 123 ASN A N 1
ATOM 919 C CA . ASN A 1 123 ? 2.021 -12.084 27.825 1.00 84.19 123 ASN A CA 1
ATOM 920 C C . ASN A 1 123 ? 2.332 -11.083 28.946 1.00 84.19 123 ASN A C 1
ATOM 922 O O . ASN A 1 123 ? 2.719 -11.486 30.039 1.00 84.19 123 ASN A O 1
ATOM 926 N N . MET A 1 124 ? 2.150 -9.791 28.689 1.00 77.06 124 MET A N 1
ATOM 927 C CA . MET A 1 124 ? 2.224 -8.706 29.663 1.00 77.06 124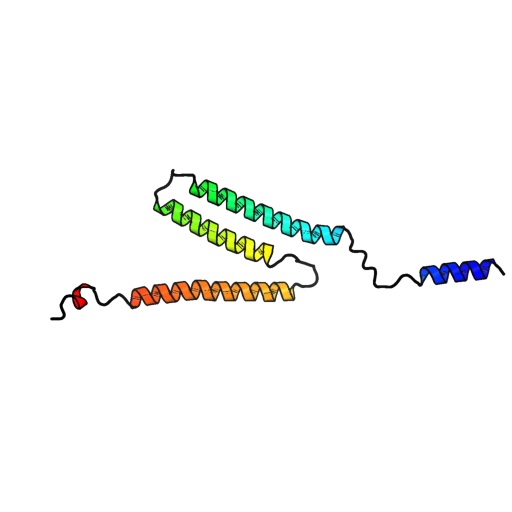 MET A CA 1
ATOM 928 C C . MET A 1 124 ? 0.834 -8.341 30.192 1.00 77.06 124 MET A C 1
ATOM 930 O O . MET A 1 124 ? 0.580 -7.164 30.453 1.00 77.06 124 MET A O 1
ATOM 934 N N . ALA A 1 125 ? -0.076 -9.320 30.324 1.00 68.00 125 ALA A N 1
ATOM 935 C CA . ALA A 1 125 ? -1.396 -9.086 30.898 1.00 68.00 125 ALA A CA 1
ATOM 936 C C . ALA A 1 125 ? -1.266 -8.207 32.160 1.00 68.00 125 ALA A C 1
ATOM 938 O O . ALA A 1 125 ? -0.404 -8.474 33.006 1.00 68.00 125 ALA A O 1
ATOM 939 N N . PRO A 1 126 ? -2.058 -7.122 32.245 1.00 63.44 126 PRO A N 1
ATOM 940 C CA . PRO A 1 126 ? -1.879 -6.074 33.237 1.00 63.44 126 PRO A CA 1
ATOM 941 C C . PRO A 1 126 ? -1.903 -6.687 34.632 1.00 63.44 126 PRO A C 1
ATOM 943 O O . PRO A 1 126 ? -2.707 -7.588 34.885 1.00 63.44 126 PRO A O 1
ATOM 946 N N . MET A 1 127 ? -1.085 -6.163 35.557 1.00 60.62 127 MET A N 1
ATOM 947 C CA . MET A 1 127 ? -1.430 -6.262 36.978 1.00 60.62 127 MET A CA 1
ATOM 948 C C . MET A 1 127 ? -2.912 -5.917 37.057 1.00 60.62 127 MET A C 1
ATOM 950 O O . MET A 1 127 ? -3.301 -4.815 36.661 1.00 60.62 127 MET A O 1
ATOM 954 N N . SER A 1 128 ? -3.740 -6.901 37.415 1.00 63.62 128 SER A N 1
ATOM 955 C CA . SER A 1 128 ? -5.189 -6.741 37.426 1.00 63.62 128 SER A CA 1
ATOM 956 C C . SER A 1 128 ? -5.492 -5.423 38.127 1.00 63.62 128 SER A C 1
ATOM 958 O O . SER A 1 128 ? -4.935 -5.197 39.200 1.00 63.62 128 SER A O 1
ATOM 960 N N . ALA A 1 129 ? -6.337 -4.560 37.558 1.00 58.94 129 ALA A N 1
ATOM 961 C CA . ALA A 1 129 ? -6.759 -3.314 38.212 1.00 58.94 129 ALA A CA 1
ATOM 962 C C . ALA A 1 129 ? -7.246 -3.562 39.660 1.00 58.94 129 ALA A C 1
ATOM 964 O O . ALA A 1 129 ? -7.100 -2.712 40.530 1.00 58.94 129 ALA A O 1
ATOM 965 N N . HIS A 1 130 ? -7.683 -4.795 39.937 1.00 54.88 130 HIS A N 1
ATOM 966 C CA . HIS A 1 130 ? -7.985 -5.335 41.257 1.00 54.88 130 HIS A CA 1
ATOM 967 C C . HIS A 1 130 ? -6.825 -5.282 42.278 1.00 54.88 130 HIS A C 1
ATOM 969 O O . HIS A 1 130 ? -7.088 -5.183 43.463 1.00 54.88 130 HIS A O 1
ATOM 975 N N . GLN A 1 131 ? -5.552 -5.314 41.867 1.00 55.31 131 GLN A N 1
ATOM 976 C CA . GLN A 1 131 ? -4.366 -5.282 42.741 1.00 55.31 131 GLN A CA 1
ATOM 977 C C . GLN A 1 131 ? -3.844 -3.858 43.010 1.00 55.31 131 GLN A C 1
ATOM 979 O O . GLN A 1 131 ? -3.182 -3.641 44.021 1.00 55.31 131 GLN A O 1
ATOM 984 N N . ALA A 1 132 ? -4.171 -2.887 42.149 1.00 58.16 132 ALA A N 1
ATOM 985 C CA . ALA A 1 132 ? -3.848 -1.471 42.356 1.00 58.16 132 ALA A CA 1
ATOM 986 C C . ALA A 1 132 ? -4.832 -0.768 43.317 1.00 58.16 132 ALA A C 1
ATOM 988 O O . ALA A 1 132 ? -4.476 0.235 43.924 1.00 58.16 132 ALA A O 1
ATOM 989 N N . GLU A 1 133 ? -6.045 -1.310 43.484 1.00 61.47 133 GLU A N 1
ATOM 990 C CA . GLU A 1 133 ? -7.087 -0.790 44.390 1.00 61.47 133 GLU A CA 1
ATOM 991 C C . GLU A 1 133 ? -6.980 -1.348 45.829 1.00 61.47 133 GLU A C 1
ATOM 993 O O . GLU A 1 133 ? -7.586 -0.816 46.752 1.00 61.47 133 GLU A O 1
ATOM 998 N N . MET A 1 134 ? -6.175 -2.399 46.045 1.00 59.31 134 MET A N 1
ATOM 999 C CA . MET A 1 134 ? -5.937 -3.031 47.359 1.00 59.31 134 MET A CA 1
ATOM 1000 C C . MET A 1 134 ? -4.643 -2.555 48.049 1.00 59.31 134 MET A C 1
ATOM 1002 O O . MET A 1 134 ? -4.212 -3.161 49.033 1.00 59.31 134 MET A O 1
ATOM 1006 N N . MET A 1 135 ? -3.994 -1.507 47.531 1.00 59.78 135 MET A N 1
ATOM 1007 C CA . MET A 1 135 ? -2.877 -0.846 48.213 1.00 59.78 135 MET A CA 1
ATOM 1008 C C . MET A 1 135 ? -3.447 0.173 49.225 1.00 59.78 135 MET A C 1
ATOM 1010 O O . MET A 1 135 ? -4.182 1.059 48.788 1.00 59.78 135 MET A O 1
ATOM 1014 N N . PRO A 1 136 ? -3.182 0.029 50.544 1.00 66.38 136 PRO A N 1
ATOM 1015 C CA . PRO A 1 136 ? -3.665 0.950 51.580 1.00 66.38 136 PRO A CA 1
ATOM 1016 C C . PRO A 1 136 ? -3.039 2.347 51.492 1.00 66.38 136 PRO A C 1
ATOM 1018 O O . PRO A 1 136 ? -1.877 2.453 51.033 1.00 66.38 136 PRO A O 1
#